Protein AF-A0A1X1SSY4-F1 (afdb_monomer)

Solvent-accessible surface area (backbone atoms only — not comparable to full-atom values): 5190 Å² total; per-residue (Å²): 137,83,78,80,82,75,79,74,74,48,74,65,56,53,49,53,50,52,50,51,51,51,51,53,50,50,54,49,52,54,50,51,52,51,52,51,28,51,50,28,44,52,50,17,51,53,24,44,56,49,17,55,49,26,44,55,50,15,54,52,26,46,54,49,18,72,76,44,92,66,29,64,66,26,42,52,54,16,50,53,25,46,51,51,19,52,52,27,44,53,49,18,53,52,27,42,53,63,40,75,104

Nearest PDB structures (foldseek):
  3etz-assembly2_B  TM=7.245E-01  e=9.257E-01  Fusobacterium nucleatum
  3etw-assembly1_A  TM=7.397E-01  e=1.159E+00  Fusobacterium nucleatum
  8s1u-assembly1_H  TM=5.695E-01  e=2.545E+00  Bacillus subtilis s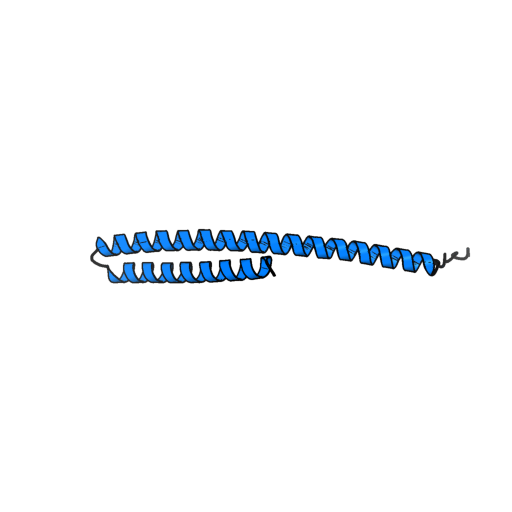ubsp. subtilis str. 168

Foldseek 3Di:
DDDPPPPPQPPVNVVVVVVVVVVVVVVVVVVVLLVLLVVLQVLLVVLQVQLVVLQVQLVVLCVVLVVDPPNVVSNVSSVVSNVSSVVSNVSSVVSNVSSVD

Organism: NCBI:txid44010

Sequence (101 aa):
MTRSDGNLESPLDMQVRAADDASHVGQRVARVRLQTKEAQRSAAQSFEESAECHDRTAESYERLAEATRSRDDYRDHAARHREFAQEDRRLAVRLRQMADG

pLDDT: mean 90.4, std 14.21, range [38.69, 98.81]

Structure (mmCIF, N/CA/C/O backbone):
data_AF-A0A1X1SSY4-F1
#
_entry.id   AF-A0A1X1SSY4-F1
#
loop_
_atom_site.group_PDB
_atom_site.id
_atom_site.type_symbol
_atom_site.label_atom_id
_atom_site.label_alt_id
_atom_site.label_comp_id
_atom_site.label_asym_id
_atom_site.label_entity_id
_atom_site.label_seq_id
_atom_site.pdbx_PDB_ins_code
_atom_site.Cartn_x
_atom_site.Cartn_y
_atom_site.Cartn_z
_atom_site.occupancy
_atom_site.B_iso_or_equiv
_atom_site.auth_seq_id
_atom_site.auth_comp_id
_atom_site.auth_asym_id
_atom_site.auth_atom_id
_atom_site.pdbx_PDB_model_num
ATOM 1 N N . MET A 1 1 ? 37.191 32.136 -49.633 1.00 38.69 1 MET A N 1
A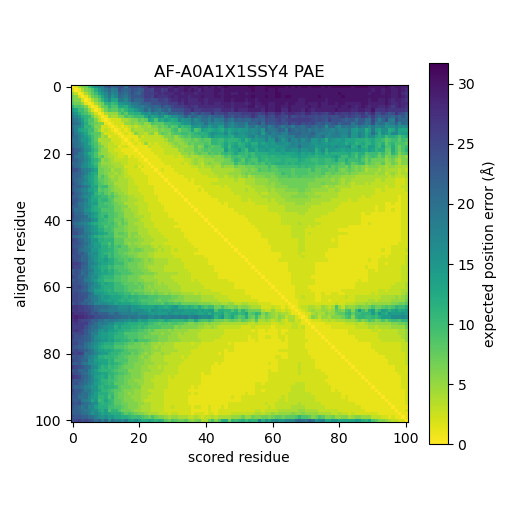TOM 2 C CA . MET A 1 1 ? 36.049 31.209 -49.481 1.00 38.69 1 MET A CA 1
ATOM 3 C C . MET A 1 1 ? 36.587 29.790 -49.576 1.00 38.69 1 MET A C 1
ATOM 5 O O . MET A 1 1 ? 36.726 29.267 -50.673 1.00 38.69 1 MET A O 1
ATOM 9 N N . THR A 1 2 ? 37.009 29.209 -48.454 1.00 44.09 2 THR A N 1
ATOM 10 C CA . THR A 1 2 ? 37.429 27.804 -48.390 1.00 44.09 2 THR A CA 1
ATOM 11 C C . THR A 1 2 ? 36.176 26.938 -48.331 1.00 44.09 2 THR A C 1
ATOM 13 O O . THR A 1 2 ? 35.308 27.153 -47.488 1.00 44.09 2 THR A O 1
ATOM 16 N N . ARG A 1 3 ? 36.049 26.029 -49.305 1.00 45.44 3 ARG A N 1
ATOM 17 C CA . ARG A 1 3 ? 34.982 25.028 -49.381 1.00 45.44 3 ARG A CA 1
ATOM 18 C C . ARG A 1 3 ? 34.960 24.237 -48.076 1.00 45.44 3 ARG A C 1
ATOM 20 O O . ARG A 1 3 ? 35.990 23.712 -47.670 1.00 45.44 3 ARG A O 1
ATOM 27 N N . SER A 1 4 ? 33.793 24.162 -47.443 1.00 47.44 4 SER A N 1
ATOM 28 C CA . SER A 1 4 ? 33.517 23.128 -46.454 1.00 47.44 4 SER A CA 1
ATOM 29 C C . SER A 1 4 ? 33.637 21.775 -47.148 1.00 47.44 4 SER A C 1
ATOM 31 O O . SER A 1 4 ? 32.800 21.444 -47.989 1.00 47.44 4 SER A O 1
ATOM 33 N N . ASP A 1 5 ? 34.666 21.009 -46.800 1.00 49.50 5 ASP A N 1
ATOM 34 C CA . ASP A 1 5 ? 34.692 19.573 -47.044 1.00 49.50 5 ASP A CA 1
ATOM 35 C C . ASP A 1 5 ? 33.621 18.944 -46.148 1.00 49.50 5 ASP A C 1
ATOM 37 O O . ASP A 1 5 ? 33.821 18.682 -44.962 1.00 49.50 5 ASP A O 1
ATOM 41 N N . GLY A 1 6 ? 32.422 18.787 -46.711 1.00 52.91 6 GLY A N 1
ATOM 42 C CA . GLY A 1 6 ? 31.379 17.958 -46.134 1.00 52.91 6 GLY A CA 1
ATOM 43 C C . GLY A 1 6 ? 31.844 16.513 -46.209 1.00 52.91 6 GLY A C 1
ATOM 44 O O . GLY A 1 6 ? 31.688 15.871 -47.245 1.00 52.91 6 GLY A O 1
ATOM 45 N N . ASN A 1 7 ? 32.449 16.030 -45.127 1.00 55.22 7 ASN A N 1
ATOM 46 C CA . ASN A 1 7 ? 32.723 14.618 -44.917 1.00 55.22 7 ASN A CA 1
ATOM 47 C C . ASN A 1 7 ? 31.369 13.885 -44.914 1.00 55.22 7 ASN A C 1
ATOM 49 O O . ASN A 1 7 ? 30.675 13.851 -43.900 1.00 55.22 7 ASN A O 1
ATOM 53 N N . LEU A 1 8 ? 30.937 13.411 -46.085 1.00 59.72 8 LEU A N 1
ATOM 54 C CA . LEU A 1 8 ? 29.755 12.571 -46.240 1.00 59.72 8 LEU A CA 1
ATOM 55 C C . LEU A 1 8 ? 30.075 11.251 -45.538 1.00 59.72 8 LEU A C 1
ATOM 57 O O . LEU A 1 8 ? 30.831 10.445 -46.077 1.00 59.72 8 LEU A O 1
ATOM 61 N N . GLU A 1 9 ? 29.560 11.076 -44.317 1.00 61.94 9 GLU A N 1
ATOM 62 C CA . GLU A 1 9 ? 29.678 9.815 -43.579 1.00 61.94 9 GLU A CA 1
ATOM 63 C C . GLU A 1 9 ? 29.274 8.659 -44.501 1.00 61.94 9 GLU A C 1
ATOM 65 O O . GLU A 1 9 ? 28.243 8.721 -45.184 1.00 61.94 9 GLU A O 1
ATOM 70 N N . SER A 1 10 ? 30.109 7.617 -44.561 1.00 78.25 10 SER A N 1
ATOM 71 C CA . SER A 1 10 ? 29.825 6.463 -45.403 1.00 78.25 10 SER A CA 1
ATOM 72 C C . SER A 1 10 ? 28.501 5.834 -44.957 1.00 78.25 10 SER A C 1
ATOM 74 O O . SER A 1 10 ? 28.243 5.737 -43.754 1.00 78.25 10 SER A O 1
ATOM 76 N N . PRO A 1 11 ? 27.668 5.322 -45.879 1.00 72.19 11 PRO A N 1
ATOM 77 C CA . PRO A 1 11 ? 26.485 4.545 -45.519 1.00 72.19 11 PRO A CA 1
ATOM 78 C C . PRO A 1 11 ? 26.779 3.388 -44.550 1.00 72.19 11 PRO A C 1
ATOM 80 O O . PRO A 1 11 ? 25.883 2.962 -43.825 1.00 72.19 11 PRO A O 1
ATOM 83 N N . LEU A 1 12 ? 28.018 2.877 -44.531 1.00 74.50 12 LEU A N 1
ATOM 84 C CA . LEU A 1 12 ? 28.484 1.881 -43.563 1.00 74.50 12 LEU A CA 1
ATOM 85 C C . LEU A 1 12 ? 28.705 2.482 -42.166 1.00 74.50 12 LEU A C 1
ATOM 87 O O . LEU A 1 12 ? 28.266 1.886 -41.188 1.00 74.50 12 LEU A O 1
ATOM 91 N N . ASP A 1 13 ? 29.295 3.675 -42.066 1.00 76.50 13 ASP A N 1
ATOM 92 C CA . ASP A 1 13 ? 29.516 4.374 -40.790 1.00 76.50 13 ASP A CA 1
ATOM 93 C C . ASP A 1 13 ? 28.181 4.768 -40.143 1.00 76.50 13 ASP A C 1
ATOM 95 O O . ASP A 1 13 ? 27.984 4.606 -38.938 1.00 76.50 13 ASP A O 1
ATOM 99 N N . MET A 1 14 ? 27.216 5.197 -40.963 1.00 75.25 14 MET A N 1
ATOM 100 C CA . MET A 1 14 ? 25.856 5.499 -40.514 1.00 75.25 14 MET A CA 1
ATOM 101 C C . MET A 1 14 ? 25.127 4.248 -39.996 1.00 75.25 14 MET A C 1
ATOM 103 O O . MET A 1 14 ? 24.425 4.317 -38.988 1.00 75.25 14 MET A O 1
ATOM 107 N N . GLN A 1 15 ? 25.307 3.095 -40.651 1.00 76.88 15 GLN A N 1
ATOM 108 C CA . GLN A 1 15 ? 24.727 1.821 -40.208 1.00 76.88 15 GLN A CA 1
ATOM 109 C C . GLN A 1 15 ? 25.354 1.315 -38.906 1.00 76.88 15 GLN A C 1
ATOM 111 O O . GLN A 1 15 ? 24.626 0.864 -38.023 1.00 76.88 15 GLN A O 1
ATOM 116 N N . VAL A 1 16 ? 26.679 1.417 -38.764 1.00 82.00 16 VAL A N 1
ATOM 117 C CA . VAL A 1 16 ? 27.387 1.050 -37.528 1.00 82.00 16 VAL A CA 1
ATOM 118 C C . VAL A 1 16 ? 26.919 1.929 -36.370 1.00 82.00 16 VAL A C 1
ATOM 120 O O . VAL A 1 16 ? 26.528 1.409 -35.329 1.00 82.00 16 VAL A O 1
ATOM 123 N N . ARG A 1 17 ? 26.831 3.247 -36.579 1.00 78.25 17 ARG A N 1
ATOM 124 C CA . ARG A 1 17 ? 26.331 4.183 -35.566 1.00 78.25 17 ARG A CA 1
ATOM 125 C C . ARG A 1 17 ? 24.882 3.899 -35.165 1.00 78.25 17 ARG A C 1
ATOM 127 O O . ARG A 1 17 ? 24.568 3.887 -33.980 1.00 78.25 17 ARG A O 1
ATOM 134 N N . ALA A 1 18 ? 24.007 3.620 -36.132 1.00 82.56 18 ALA A N 1
ATOM 135 C CA . ALA A 1 18 ? 22.620 3.255 -35.850 1.00 82.56 18 ALA A CA 1
ATOM 136 C C . ALA A 1 18 ? 22.510 1.941 -35.050 1.00 82.56 18 ALA A C 1
ATOM 138 O O . ALA A 1 18 ? 21.649 1.819 -34.175 1.00 82.56 18 ALA A O 1
ATOM 139 N N . ALA A 1 19 ? 23.382 0.964 -35.319 1.00 82.38 19 ALA A N 1
ATOM 140 C CA . ALA A 1 19 ? 23.445 -0.284 -34.563 1.00 82.38 19 ALA A CA 1
ATOM 141 C C . ALA A 1 19 ? 23.955 -0.069 -33.126 1.00 82.38 19 ALA A C 1
ATOM 143 O O . ALA A 1 19 ? 23.385 -0.634 -32.187 1.00 82.38 19 ALA A O 1
ATOM 144 N N . ASP A 1 20 ? 24.967 0.780 -32.939 1.00 87.31 20 ASP A N 1
ATOM 145 C CA . ASP A 1 20 ? 25.484 1.156 -31.619 1.00 87.31 20 ASP A CA 1
ATOM 146 C C . ASP A 1 20 ? 24.431 1.902 -30.791 1.00 87.31 20 ASP A C 1
ATOM 148 O O . ASP A 1 20 ? 24.203 1.563 -29.625 1.00 87.31 20 ASP A O 1
ATOM 152 N N . ASP A 1 21 ? 23.715 2.848 -31.405 1.00 90.44 21 ASP A N 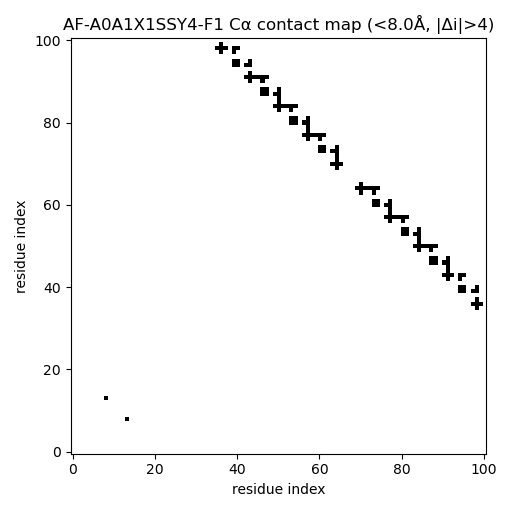1
ATOM 153 C CA . ASP A 1 21 ? 22.609 3.566 -30.770 1.00 90.44 21 ASP A CA 1
ATOM 154 C C . ASP A 1 21 ? 21.489 2.598 -30.355 1.00 90.44 21 ASP A C 1
ATOM 156 O O . ASP A 1 21 ? 21.010 2.643 -29.217 1.00 90.44 21 ASP A O 1
ATOM 160 N N . ALA A 1 22 ? 21.102 1.668 -31.235 1.00 88.44 22 ALA A N 1
ATOM 161 C CA . ALA A 1 22 ? 20.094 0.655 -30.932 1.00 88.44 22 ALA A CA 1
ATOM 162 C C . ALA A 1 22 ? 20.529 -0.276 -29.785 1.00 88.44 22 ALA A C 1
ATOM 164 O O . ALA A 1 22 ? 19.730 -0.576 -28.892 1.00 88.44 22 ALA A O 1
ATOM 165 N N . SER A 1 23 ? 21.799 -0.691 -29.765 1.00 90.44 23 SER A N 1
ATOM 166 C CA . SER A 1 23 ? 22.379 -1.502 -28.689 1.00 90.44 23 SER A CA 1
ATOM 167 C C . SER A 1 23 ? 22.374 -0.750 -27.356 1.00 90.44 23 SER A C 1
ATOM 169 O O . SER A 1 23 ? 21.910 -1.275 -26.338 1.00 90.44 23 SER A O 1
ATOM 171 N N . HIS A 1 24 ? 22.803 0.515 -27.357 1.00 91.12 24 HIS A N 1
ATOM 172 C CA . HIS A 1 24 ? 22.818 1.352 -26.163 1.00 91.12 24 HIS A CA 1
ATOM 173 C C . HIS A 1 24 ? 21.405 1.592 -25.614 1.00 91.12 24 HIS A C 1
ATOM 175 O O . HIS A 1 24 ? 21.164 1.458 -24.409 1.00 91.12 24 HIS A O 1
ATOM 181 N N . VAL A 1 25 ? 20.438 1.882 -26.490 1.00 93.75 25 VAL A N 1
ATOM 182 C CA . VAL A 1 25 ? 19.024 2.005 -26.110 1.00 93.75 25 VAL A CA 1
ATOM 183 C C . VAL A 1 25 ? 18.498 0.685 -25.543 1.00 93.75 25 VAL A C 1
ATOM 185 O O . VAL A 1 25 ? 17.855 0.698 -24.492 1.00 93.75 25 VAL A O 1
ATOM 188 N N . GLY A 1 26 ? 18.823 -0.455 -26.157 1.00 93.75 26 GLY A N 1
ATOM 189 C CA . GLY A 1 26 ? 18.449 -1.780 -25.661 1.00 93.75 26 GLY A CA 1
ATOM 190 C C . GLY A 1 26 ? 18.962 -2.053 -24.243 1.00 93.75 26 GLY A C 1
ATOM 191 O O . GLY A 1 26 ? 18.190 -2.455 -23.369 1.00 93.75 26 GLY A O 1
ATOM 192 N N . GLN A 1 27 ? 20.235 -1.750 -23.975 1.00 94.31 27 GLN A N 1
ATOM 193 C CA . GLN A 1 27 ? 20.828 -1.876 -22.638 1.00 94.31 27 GLN A CA 1
ATOM 194 C C . GLN A 1 27 ? 20.139 -0.969 -21.611 1.00 94.31 27 GLN A C 1
ATOM 196 O O . GLN A 1 27 ? 19.870 -1.392 -20.482 1.00 94.31 27 GLN A O 1
ATOM 201 N N . ARG A 1 28 ? 19.811 0.272 -21.994 1.00 95.25 28 ARG A N 1
ATOM 202 C CA . ARG A 1 28 ? 19.081 1.204 -21.123 1.00 95.25 28 ARG A CA 1
ATOM 203 C C . ARG A 1 28 ? 17.680 0.694 -20.802 1.00 95.25 28 ARG A C 1
ATOM 205 O O . ARG A 1 28 ? 17.295 0.715 -19.637 1.00 95.25 28 ARG A O 1
ATOM 212 N N . VAL A 1 29 ? 16.943 0.196 -21.793 1.00 96.12 29 VAL A N 1
ATOM 213 C CA . VAL A 1 29 ? 15.601 -0.375 -21.590 1.00 96.12 29 VAL A CA 1
ATOM 214 C C . VAL A 1 29 ? 15.659 -1.587 -20.660 1.00 96.12 29 VAL A C 1
ATOM 216 O O . VAL A 1 29 ? 14.849 -1.683 -19.740 1.00 96.12 29 VAL A O 1
ATOM 219 N N . ALA A 1 30 ? 16.632 -2.483 -20.845 1.00 95.19 30 ALA A N 1
ATOM 220 C CA . ALA A 1 30 ? 16.818 -3.635 -19.965 1.00 95.19 30 ALA A CA 1
ATOM 221 C C . ALA A 1 30 ? 17.101 -3.210 -18.514 1.00 95.19 30 ALA A C 1
ATOM 223 O O . ALA A 1 30 ? 16.488 -3.739 -17.585 1.00 95.19 30 ALA A O 1
ATOM 224 N N . ARG A 1 31 ? 17.966 -2.205 -18.317 1.00 96.62 31 ARG A N 1
ATOM 225 C CA . ARG A 1 31 ? 18.269 -1.656 -16.988 1.00 96.62 31 ARG A CA 1
ATOM 226 C C . ARG A 1 31 ? 17.041 -1.035 -16.327 1.00 96.62 31 ARG A C 1
ATOM 228 O O . ARG A 1 31 ? 16.763 -1.349 -15.176 1.00 96.62 31 ARG A O 1
ATOM 235 N N . VAL A 1 32 ? 16.301 -0.194 -17.050 1.00 96.56 32 VAL A N 1
ATOM 236 C CA . VAL A 1 32 ? 15.084 0.444 -16.522 1.00 96.56 32 VAL A CA 1
ATOM 237 C C . VAL A 1 32 ? 14.061 -0.614 -16.121 1.00 96.56 32 VAL A C 1
ATOM 239 O O . VAL A 1 32 ? 13.506 -0.529 -1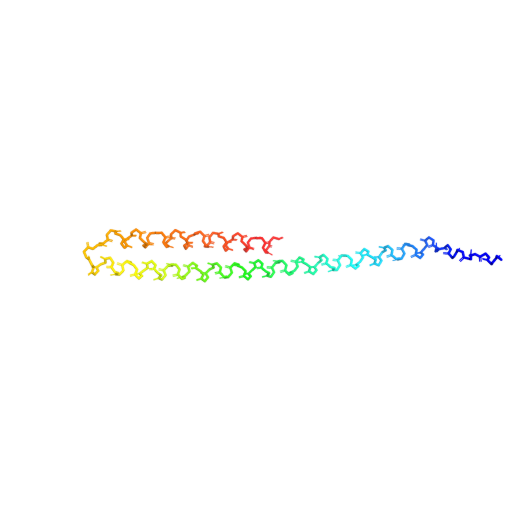5.033 1.00 96.56 32 VAL A O 1
ATOM 242 N N . ARG A 1 33 ? 13.864 -1.657 -16.940 1.00 96.12 33 ARG A N 1
ATOM 243 C CA . ARG A 1 33 ? 12.963 -2.768 -16.597 1.00 96.12 33 ARG A CA 1
ATOM 244 C C . ARG A 1 33 ? 13.365 -3.460 -15.297 1.00 96.12 33 ARG A C 1
ATOM 246 O O . ARG A 1 33 ? 12.499 -3.699 -14.463 1.00 96.12 33 ARG A O 1
ATOM 253 N N . LEU A 1 34 ? 14.652 -3.759 -15.111 1.00 96.88 34 LEU A N 1
ATOM 254 C CA . LEU A 1 34 ? 15.139 -4.366 -13.871 1.00 96.88 34 LEU A CA 1
ATOM 255 C C . LEU A 1 34 ? 14.862 -3.462 -12.660 1.00 96.88 34 LEU A C 1
ATOM 257 O O . LEU A 1 34 ? 14.275 -3.917 -11.683 1.00 96.88 34 LEU A O 1
ATOM 261 N N . GLN A 1 35 ? 15.193 -2.174 -12.767 1.00 97.88 35 GLN A N 1
ATOM 262 C CA . GLN A 1 35 ? 14.955 -1.192 -11.704 1.00 97.88 35 GLN A CA 1
ATOM 263 C C . GLN A 1 35 ? 13.465 -1.034 -11.380 1.00 97.88 35 GLN A C 1
ATOM 265 O O . GLN A 1 35 ? 13.093 -0.918 -10.216 1.00 97.88 35 GLN A O 1
ATOM 270 N N . THR A 1 36 ? 12.590 -1.061 -12.390 1.00 97.88 36 THR A N 1
ATOM 271 C CA . THR A 1 36 ? 11.138 -1.038 -12.180 1.00 97.88 36 THR A CA 1
ATOM 272 C C . THR A 1 36 ? 10.669 -2.271 -11.410 1.00 97.88 36 THR A C 1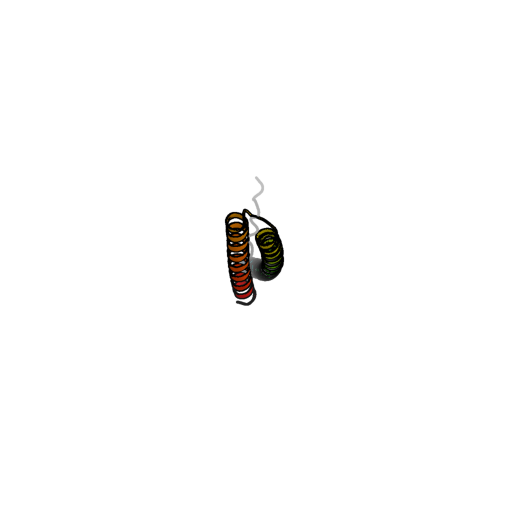
ATOM 274 O O . THR A 1 36 ? 9.900 -2.121 -10.464 1.00 97.88 36 THR A O 1
ATOM 277 N N . LYS A 1 37 ? 11.163 -3.470 -11.751 1.00 97.94 37 LYS A N 1
ATOM 278 C CA . LYS A 1 37 ? 10.824 -4.706 -11.024 1.00 97.94 37 LYS A CA 1
ATOM 279 C C . LYS A 1 37 ? 11.300 -4.664 -9.572 1.00 97.94 37 LYS A C 1
ATOM 281 O O . LYS A 1 37 ? 10.568 -5.066 -8.672 1.00 97.94 37 LYS A O 1
ATOM 286 N N . GLU A 1 38 ? 12.503 -4.156 -9.322 1.00 98.19 38 GLU A N 1
ATOM 287 C CA . GLU A 1 38 ? 13.026 -3.965 -7.963 1.00 98.19 38 GLU A CA 1
ATOM 288 C C . GLU A 1 38 ? 12.187 -2.960 -7.166 1.00 98.19 38 GLU A C 1
ATOM 290 O O . GLU A 1 38 ? 11.800 -3.245 -6.032 1.00 98.19 38 GLU A O 1
ATOM 295 N N . ALA A 1 39 ? 11.832 -1.824 -7.772 1.00 98.19 39 ALA A N 1
ATOM 296 C CA . ALA A 1 39 ? 10.971 -0.824 -7.147 1.00 98.19 39 ALA A CA 1
ATOM 297 C C . ALA A 1 39 ? 9.579 -1.387 -6.819 1.00 98.19 39 ALA A C 1
ATOM 299 O O . ALA A 1 39 ? 9.050 -1.126 -5.742 1.00 98.19 39 ALA A O 1
ATOM 300 N N . GLN A 1 40 ? 9.004 -2.203 -7.707 1.00 98.56 40 GLN A N 1
ATOM 301 C CA . GLN A 1 40 ? 7.727 -2.881 -7.470 1.00 98.56 40 GLN A CA 1
ATOM 302 C C . GLN A 1 40 ? 7.807 -3.873 -6.305 1.00 98.56 40 GLN A C 1
ATOM 304 O O . GLN A 1 40 ? 6.911 -3.885 -5.465 1.00 98.56 40 GLN A O 1
ATOM 309 N N . ARG A 1 41 ? 8.882 -4.669 -6.207 1.00 98.56 41 ARG A N 1
ATOM 310 C CA . ARG A 1 41 ? 9.093 -5.588 -5.071 1.00 98.56 41 ARG A CA 1
ATOM 311 C C . ARG A 1 41 ? 9.259 -4.841 -3.754 1.00 98.56 41 ARG A C 1
ATOM 313 O O . ARG A 1 41 ? 8.639 -5.220 -2.767 1.00 98.56 41 ARG A O 1
ATOM 320 N N . SER A 1 42 ? 10.045 -3.767 -3.762 1.00 98.56 42 SER A N 1
ATOM 321 C CA . SER A 1 42 ? 10.241 -2.912 -2.589 1.00 98.56 42 SER A CA 1
ATOM 322 C C . SER A 1 42 ? 8.921 -2.287 -2.129 1.00 98.56 42 SER A C 1
ATOM 324 O O . SER A 1 42 ? 8.542 -2.414 -0.969 1.00 98.56 42 SER A O 1
ATOM 326 N N . ALA A 1 43 ? 8.147 -1.720 -3.060 1.00 98.56 43 ALA A N 1
ATOM 327 C CA . ALA A 1 43 ? 6.828 -1.181 -2.753 1.00 98.56 43 ALA A CA 1
ATOM 328 C C . ALA A 1 43 ? 5.877 -2.259 -2.205 1.00 98.56 43 ALA A C 1
ATOM 330 O O . ALA A 1 43 ? 5.145 -1.995 -1.256 1.00 98.56 43 ALA A O 1
ATOM 331 N N . ALA A 1 44 ? 5.903 -3.478 -2.759 1.00 98.69 44 ALA A N 1
ATOM 332 C CA . ALA A 1 44 ? 5.094 -4.582 -2.250 1.00 98.69 44 ALA A CA 1
ATOM 333 C C . ALA A 1 44 ? 5.419 -4.908 -0.786 1.00 98.69 44 ALA A C 1
ATOM 335 O O . ALA A 1 44 ? 4.496 -5.061 0.009 1.00 98.69 44 ALA A O 1
ATOM 336 N N . GLN A 1 45 ? 6.706 -4.955 -0.428 1.00 98.69 45 GLN A N 1
ATOM 337 C CA . GLN A 1 45 ? 7.139 -5.168 0.953 1.00 98.69 45 GLN A CA 1
ATOM 338 C C . GLN A 1 45 ? 6.653 -4.040 1.876 1.00 98.69 45 GLN A C 1
ATOM 340 O O . GLN A 1 45 ? 6.114 -4.313 2.944 1.00 98.69 45 GLN A O 1
ATOM 345 N N . SER A 1 46 ? 6.764 -2.776 1.455 1.00 98.75 46 SER A N 1
ATOM 346 C CA . SER A 1 46 ? 6.274 -1.648 2.260 1.00 98.75 46 SER A CA 1
ATOM 347 C C . SER A 1 46 ? 4.765 -1.713 2.519 1.00 98.75 46 SER A C 1
ATOM 349 O O . SER A 1 46 ? 4.317 -1.375 3.612 1.00 98.75 46 SER A O 1
ATOM 351 N N . PHE A 1 47 ? 3.972 -2.172 1.547 1.00 98.75 47 PHE A N 1
ATOM 352 C CA . PHE A 1 47 ? 2.539 -2.390 1.759 1.00 98.75 47 PHE A CA 1
ATOM 353 C C . PHE A 1 47 ? 2.256 -3.558 2.715 1.00 98.75 47 PHE A C 1
ATOM 355 O O . PHE A 1 47 ? 1.311 -3.484 3.491 1.00 98.75 47 PHE A O 1
ATOM 362 N N . GLU A 1 48 ? 3.068 -4.616 2.729 1.00 98.75 48 GLU A N 1
ATOM 363 C CA . GLU A 1 48 ? 2.923 -5.681 3.734 1.00 98.75 48 GLU A CA 1
ATOM 364 C C . GLU A 1 48 ? 3.205 -5.180 5.148 1.00 98.75 48 GLU A C 1
ATOM 366 O O . GLU A 1 48 ? 2.400 -5.409 6.049 1.00 98.75 48 GLU A O 1
ATOM 371 N N . GLU A 1 49 ? 4.290 -4.429 5.325 1.00 98.75 49 GLU A N 1
ATOM 372 C CA . GLU A 1 49 ? 4.640 -3.816 6.610 1.00 98.75 49 GLU A CA 1
ATOM 373 C C . GLU A 1 49 ? 3.553 -2.830 7.081 1.00 98.75 49 GLU A C 1
ATOM 375 O O . GLU A 1 49 ? 3.210 -2.780 8.267 1.00 98.75 49 GLU A O 1
ATOM 380 N N . SER A 1 50 ? 2.963 -2.072 6.149 1.00 98.62 50 SER A N 1
ATOM 381 C CA . SER A 1 50 ? 1.824 -1.188 6.420 1.00 98.62 50 SER A CA 1
ATOM 382 C C . SER A 1 50 ? 0.583 -1.972 6.860 1.00 98.62 50 SER A C 1
ATOM 384 O O . SER A 1 50 ? -0.029 -1.637 7.879 1.00 98.62 50 SER A O 1
ATOM 386 N N . ALA A 1 51 ? 0.264 -3.078 6.181 1.00 98.75 51 ALA A N 1
ATOM 387 C CA . ALA A 1 51 ? -0.854 -3.935 6.557 1.00 98.75 51 ALA A CA 1
ATOM 388 C C . ALA A 1 51 ? -0.691 -4.515 7.970 1.00 98.75 51 ALA A C 1
ATOM 390 O O . ALA A 1 51 ? -1.630 -4.472 8.765 1.00 98.75 51 ALA A O 1
ATOM 391 N N . GLU A 1 52 ? 0.506 -4.999 8.312 1.00 98.75 52 GLU A N 1
ATOM 392 C CA . GLU A 1 52 ? 0.821 -5.478 9.664 1.00 98.75 52 GLU A CA 1
ATOM 393 C C . GLU A 1 52 ? 0.689 -4.366 10.712 1.00 98.75 52 GLU A C 1
ATOM 395 O O . GLU A 1 52 ? 0.214 -4.595 11.829 1.00 98.75 52 GLU A O 1
ATOM 400 N N . CYS A 1 53 ? 1.090 -3.139 10.370 1.00 98.69 53 CYS A N 1
ATOM 401 C CA . CYS A 1 53 ? 0.901 -1.984 11.239 1.00 98.69 53 CYS A CA 1
ATOM 402 C C . CYS A 1 53 ? -0.587 -1.736 11.511 1.00 98.69 53 CYS A C 1
ATOM 404 O O . CYS A 1 53 ? -0.988 -1.627 12.671 1.00 98.69 53 CYS A O 1
ATOM 406 N N . HIS A 1 54 ? -1.405 -1.723 10.459 1.00 98.69 54 HIS A N 1
ATOM 407 C CA . HIS A 1 54 ? -2.846 -1.556 10.569 1.00 98.69 54 HIS A CA 1
ATOM 408 C C . HIS A 1 54 ? -3.516 -2.665 11.386 1.00 98.69 54 HIS A C 1
ATOM 410 O O . HIS A 1 54 ? -4.334 -2.346 12.248 1.00 98.69 54 HIS A O 1
ATOM 416 N N . ASP A 1 55 ? -3.133 -3.933 11.220 1.00 98.69 55 ASP A N 1
ATOM 417 C CA . ASP A 1 55 ? -3.645 -5.013 12.073 1.00 98.69 55 ASP A CA 1
ATOM 418 C C . ASP A 1 55 ? -3.308 -4.790 13.551 1.00 98.69 55 ASP A C 1
ATOM 420 O O . ASP A 1 55 ? -4.193 -4.880 14.401 1.00 98.69 55 ASP A O 1
ATOM 424 N N . ARG A 1 56 ? -2.058 -4.429 13.877 1.00 98.69 56 ARG A N 1
ATOM 425 C CA . ARG A 1 56 ? -1.665 -4.135 15.269 1.00 98.69 56 ARG A CA 1
ATOM 426 C C . ARG A 1 56 ? -2.443 -2.955 15.852 1.00 98.69 56 ARG A C 1
ATOM 428 O O . ARG A 1 56 ? -2.784 -2.957 17.040 1.00 98.69 56 ARG A O 1
ATOM 435 N N . THR A 1 57 ? -2.727 -1.937 15.041 1.00 98.44 57 THR A N 1
ATOM 436 C CA . THR A 1 57 ? -3.568 -0.809 15.456 1.00 98.44 57 THR A CA 1
ATOM 437 C C . THR A 1 57 ? -5.013 -1.252 15.684 1.00 98.44 57 THR A C 1
ATOM 439 O O . THR A 1 57 ? -5.594 -0.889 16.706 1.00 98.44 57 THR A O 1
ATOM 442 N N . ALA A 1 58 ? -5.574 -2.081 14.799 1.00 98.56 58 ALA A N 1
ATOM 443 C CA . ALA A 1 58 ? -6.911 -2.643 14.966 1.00 98.56 58 ALA A CA 1
ATOM 444 C C . ALA A 1 58 ? -7.025 -3.453 16.265 1.00 98.56 58 ALA A C 1
ATOM 446 O O . ALA A 1 58 ? -7.928 -3.204 17.059 1.00 98.56 58 ALA A O 1
ATOM 447 N N . GLU A 1 59 ? -6.062 -4.336 16.544 1.00 98.31 59 GLU A N 1
ATOM 448 C CA . GLU A 1 59 ? -6.009 -5.108 17.793 1.00 98.31 59 GLU A CA 1
ATOM 449 C C . GLU A 1 59 ? -5.948 -4.209 19.034 1.00 98.31 59 GLU A C 1
ATOM 451 O O . GLU A 1 59 ? -6.554 -4.501 20.065 1.00 98.31 59 GLU A O 1
ATOM 456 N N . SER A 1 60 ? -5.212 -3.098 18.955 1.00 98.12 60 SER A N 1
ATOM 457 C CA . SER A 1 60 ? -5.125 -2.138 20.059 1.00 98.12 60 SER A CA 1
ATOM 458 C C . SER A 1 60 ? -6.480 -1.480 20.328 1.00 98.12 60 SER A C 1
ATOM 460 O O . SER A 1 60 ? -6.877 -1.345 21.486 1.00 98.12 60 SER A O 1
ATOM 462 N N . TYR A 1 61 ? -7.221 -1.129 19.275 1.00 97.81 61 TYR A N 1
ATOM 463 C CA . TYR A 1 61 ? -8.580 -0.610 19.399 1.00 97.81 61 TYR A CA 1
ATOM 464 C C . TYR A 1 61 ? -9.579 -1.661 19.893 1.00 97.81 61 TYR A C 1
ATOM 466 O O . TYR A 1 61 ? -10.395 -1.344 20.754 1.00 97.81 61 TYR A O 1
ATOM 474 N N . GLU A 1 62 ? -9.486 -2.913 19.440 1.00 97.38 62 GLU A N 1
ATOM 475 C CA . 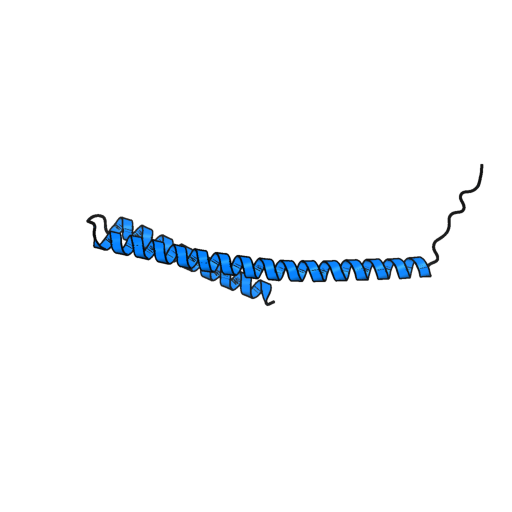GLU A 1 62 ? -10.303 -4.026 19.948 1.00 97.38 62 GLU A CA 1
ATOM 476 C C . GLU A 1 62 ? -10.114 -4.194 21.468 1.00 97.38 62 GLU A C 1
ATOM 478 O O . GLU A 1 62 ? -11.093 -4.228 22.216 1.00 97.38 62 GLU A O 1
ATOM 483 N N . ARG A 1 63 ? -8.864 -4.167 21.957 1.00 96.69 63 ARG A N 1
ATOM 484 C CA . ARG A 1 63 ? -8.562 -4.218 23.403 1.00 96.69 63 ARG A CA 1
ATOM 485 C C . ARG A 1 63 ? -9.142 -3.022 24.168 1.00 96.69 63 ARG A C 1
ATOM 487 O O . ARG A 1 63 ? -9.658 -3.183 25.274 1.00 96.69 63 ARG A O 1
ATOM 494 N N . LEU A 1 64 ? -9.086 -1.815 23.597 1.00 95.81 64 LEU A N 1
ATOM 495 C CA . LEU A 1 64 ? -9.703 -0.623 24.199 1.00 95.81 64 LEU A CA 1
ATOM 496 C C . LEU A 1 64 ? -11.236 -0.709 24.212 1.00 95.81 64 LEU A C 1
ATOM 498 O O . LEU A 1 64 ? -11.871 -0.278 25.180 1.00 95.81 64 LEU A O 1
ATOM 502 N N . ALA A 1 65 ? -11.842 -1.301 23.183 1.00 95.69 65 ALA A N 1
ATOM 503 C CA . ALA A 1 65 ? -13.277 -1.550 23.143 1.00 95.69 65 ALA A CA 1
ATOM 504 C C . ALA A 1 65 ? -13.706 -2.497 24.272 1.00 95.69 65 ALA A C 1
ATOM 506 O O . ALA A 1 65 ? -14.751 -2.307 24.884 1.00 95.69 65 ALA A O 1
ATOM 507 N N . GLU A 1 66 ? -12.898 -3.499 24.612 1.00 93.06 66 GLU A N 1
ATOM 508 C CA . GLU A 1 66 ? -13.207 -4.403 25.724 1.00 93.06 66 GLU A CA 1
ATOM 509 C C . GLU A 1 66 ? -13.159 -3.692 27.087 1.00 93.06 66 GLU A C 1
ATOM 511 O O . GLU A 1 66 ? -14.012 -3.942 27.949 1.00 93.06 66 GLU A O 1
ATOM 516 N N . ALA A 1 67 ? -12.220 -2.759 27.254 1.00 92.31 67 ALA A N 1
ATOM 517 C CA . ALA A 1 67 ? -11.935 -2.079 28.517 1.00 92.31 67 ALA A CA 1
ATOM 518 C C . ALA A 1 67 ? -12.810 -0.844 28.812 1.00 92.31 67 ALA A C 1
ATOM 520 O O . ALA A 1 67 ? -12.772 -0.321 29.927 1.00 92.31 67 ALA A O 1
ATOM 521 N N . THR A 1 68 ? -13.585 -0.344 27.845 1.00 90.50 68 THR A N 1
ATOM 522 C CA . THR A 1 68 ? -14.295 0.943 27.970 1.00 90.50 68 THR A CA 1
ATOM 523 C C . THR A 1 68 ? -15.809 0.814 27.779 1.00 90.50 68 THR A C 1
ATOM 525 O O . THR A 1 68 ? -16.322 -0.220 27.354 1.00 90.50 68 THR A O 1
ATOM 528 N N . ARG A 1 69 ? -16.556 1.872 28.137 1.00 83.94 69 ARG A N 1
ATOM 529 C CA . ARG A 1 69 ? -18.006 1.972 27.872 1.00 83.94 69 ARG A CA 1
ATOM 530 C C . ARG A 1 69 ? -18.318 2.407 26.434 1.00 83.94 69 ARG A C 1
ATOM 532 O O . ARG A 1 69 ? -19.392 2.080 25.945 1.00 83.94 69 ARG A O 1
ATOM 539 N N . SER A 1 70 ? -17.384 3.074 25.754 1.00 84.75 70 SER A N 1
ATOM 540 C CA . SER A 1 70 ? -17.495 3.494 24.346 1.00 84.75 70 SER A CA 1
ATOM 541 C C . SER A 1 70 ? -17.013 2.394 23.398 1.00 84.75 70 SER A C 1
ATOM 543 O O . SER A 1 70 ? -16.104 2.594 22.598 1.00 84.75 70 SER A O 1
ATOM 545 N N . ARG A 1 71 ? -17.578 1.190 23.531 1.00 90.88 71 ARG A N 1
ATOM 546 C CA . ARG A 1 71 ? -17.108 0.008 22.790 1.00 90.88 71 ARG A CA 1
ATOM 547 C C . ARG A 1 71 ? -17.270 0.153 21.283 1.00 90.88 71 ARG A C 1
ATOM 549 O O . ARG A 1 71 ? -16.415 -0.312 20.537 1.00 90.88 71 ARG A O 1
ATOM 556 N N . ASP A 1 72 ? -18.368 0.768 20.866 1.00 94.12 72 ASP A N 1
ATOM 557 C CA . ASP A 1 72 ? -18.771 0.802 19.463 1.00 94.12 72 ASP A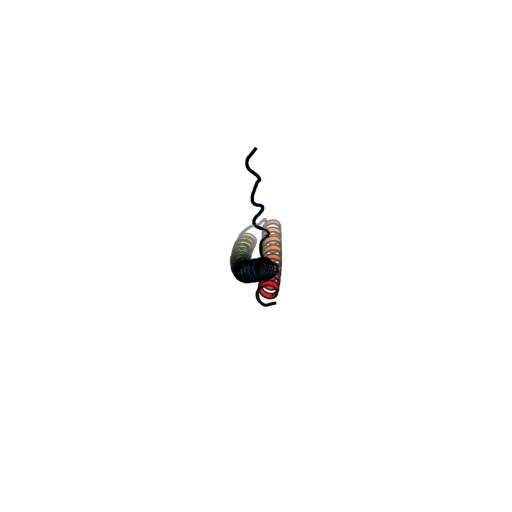 CA 1
ATOM 558 C C . ASP A 1 72 ? -17.840 1.701 18.638 1.00 94.12 72 ASP A C 1
ATOM 560 O O . ASP A 1 72 ? -17.326 1.246 17.621 1.00 94.12 72 ASP A O 1
ATOM 564 N N . ASP A 1 73 ? -17.470 2.885 19.142 1.00 93.94 73 ASP A N 1
ATOM 565 C CA . ASP A 1 73 ? -16.509 3.776 18.469 1.00 93.94 73 ASP A CA 1
ATOM 566 C C . ASP A 1 73 ? -15.155 3.085 18.229 1.00 93.94 73 ASP A C 1
ATOM 568 O O . ASP A 1 73 ? -14.571 3.161 17.147 1.00 93.94 73 ASP A O 1
ATOM 572 N N . TYR A 1 74 ? -14.644 2.368 19.234 1.00 96.62 74 TYR A N 1
ATOM 573 C CA . TYR A 1 74 ? -13.376 1.650 19.109 1.00 96.62 74 TYR A CA 1
ATOM 574 C C . TYR A 1 74 ? -13.466 0.447 18.168 1.00 96.62 74 TYR A C 1
ATOM 576 O O . TYR A 1 74 ? -12.513 0.172 17.438 1.00 96.62 74 TYR A O 1
ATOM 584 N N . ARG A 1 75 ? -14.606 -0.250 18.134 1.00 96.31 75 ARG A N 1
ATOM 585 C CA . ARG A 1 75 ? -14.850 -1.321 17.157 1.00 96.31 75 ARG A CA 1
ATOM 586 C C . ARG A 1 75 ? -14.886 -0.782 15.734 1.00 96.31 75 ARG A C 1
ATOM 588 O O . ARG A 1 75 ? -14.280 -1.393 14.858 1.00 96.31 75 ARG A O 1
ATOM 595 N N . ASP A 1 76 ? -15.508 0.372 15.520 1.00 97.38 76 ASP A N 1
ATOM 596 C CA . ASP A 1 76 ? -15.529 1.032 14.216 1.00 97.38 76 ASP A CA 1
ATOM 597 C C . ASP A 1 76 ? -14.118 1.440 13.773 1.00 97.38 76 ASP A C 1
ATOM 599 O O . ASP A 1 76 ? -13.738 1.234 12.618 1.00 9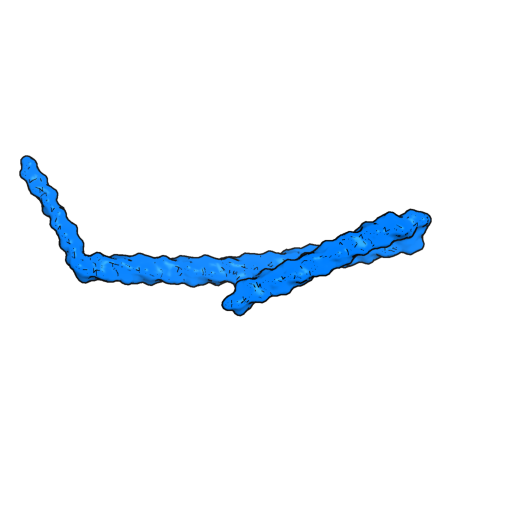7.38 76 ASP A O 1
ATOM 603 N N . HIS A 1 77 ? -13.299 1.968 14.687 1.00 97.25 77 HIS A N 1
ATOM 604 C CA . HIS A 1 77 ? -11.894 2.263 14.400 1.00 97.25 77 HIS A CA 1
ATOM 605 C C . HIS A 1 77 ? -11.093 1.005 14.051 1.00 97.25 77 HIS A C 1
ATOM 607 O O . HIS A 1 77 ? -10.347 1.011 13.069 1.00 97.25 77 HIS A O 1
ATOM 613 N N . ALA A 1 78 ? -11.267 -0.079 14.809 1.00 98.25 78 ALA A N 1
ATOM 614 C CA . ALA A 1 78 ? -10.622 -1.351 14.509 1.00 98.25 78 ALA A CA 1
ATOM 615 C C . ALA A 1 78 ? -11.019 -1.876 13.123 1.00 98.25 78 ALA A C 1
ATOM 617 O O . ALA A 1 78 ? -10.146 -2.245 12.338 1.00 98.25 78 ALA A O 1
ATOM 618 N N . ALA A 1 79 ? -12.313 -1.841 12.790 1.00 98.38 79 ALA A N 1
ATOM 619 C CA . ALA A 1 79 ? -12.825 -2.282 11.497 1.00 98.38 79 ALA A CA 1
ATOM 620 C C . ALA A 1 79 ? -12.182 -1.517 10.328 1.00 98.38 79 ALA A C 1
ATOM 622 O O . ALA A 1 79 ? -11.682 -2.145 9.397 1.00 98.38 79 ALA A O 1
ATOM 623 N N . ARG A 1 80 ? -12.079 -0.183 10.414 1.00 98.50 80 ARG A N 1
ATOM 624 C CA . ARG A 1 80 ? -11.410 0.631 9.378 1.00 98.50 80 ARG A CA 1
ATOM 625 C C . ARG A 1 80 ? -9.943 0.253 9.196 1.00 98.50 80 ARG A C 1
ATOM 627 O O . ARG A 1 80 ? -9.456 0.165 8.075 1.00 98.50 80 ARG A O 1
ATOM 634 N N . HIS A 1 81 ? -9.226 -0.010 10.286 1.00 98.56 81 HIS A N 1
ATOM 635 C CA . HIS A 1 81 ? -7.840 -0.461 10.185 1.00 98.56 81 HIS A CA 1
ATOM 636 C C . HIS A 1 81 ? -7.721 -1.849 9.540 1.00 98.56 81 HIS A C 1
ATOM 638 O O . HIS A 1 81 ? -6.815 -2.067 8.739 1.00 98.56 81 HIS A O 1
ATOM 644 N N . ARG A 1 82 ? -8.657 -2.770 9.803 1.00 98.56 82 ARG A N 1
ATOM 645 C CA . ARG A 1 82 ? -8.708 -4.063 9.097 1.00 98.56 82 ARG A CA 1
ATOM 646 C C . ARG A 1 82 ? -8.956 -3.889 7.597 1.00 98.56 82 ARG A C 1
ATOM 648 O O . ARG A 1 82 ? -8.358 -4.612 6.801 1.00 98.56 82 ARG A O 1
ATOM 655 N N . GLU A 1 83 ? -9.809 -2.941 7.212 1.00 98.75 83 GLU A N 1
ATOM 656 C CA . GLU A 1 83 ? -10.051 -2.603 5.805 1.00 98.75 83 GLU A CA 1
ATOM 657 C C . GLU A 1 83 ? -8.768 -2.100 5.133 1.00 98.75 83 GLU A C 1
ATOM 659 O O . GLU A 1 83 ? -8.367 -2.662 4.112 1.00 98.75 83 GLU A O 1
ATOM 664 N N . PHE A 1 84 ? -8.057 -1.147 5.747 1.00 98.50 84 PHE A N 1
ATOM 665 C CA . PHE A 1 84 ? -6.772 -0.664 5.227 1.00 98.50 84 PHE A CA 1
ATOM 666 C C . PHE A 1 84 ? -5.731 -1.783 5.112 1.00 98.50 84 PHE A C 1
ATOM 668 O O . PHE A 1 84 ? -5.099 -1.929 4.068 1.00 98.50 84 PHE A O 1
ATOM 675 N N . ALA A 1 85 ? -5.615 -2.653 6.121 1.00 98.75 85 ALA A N 1
ATOM 676 C CA . ALA A 1 85 ? -4.724 -3.811 6.051 1.00 98.75 85 ALA A CA 1
ATOM 677 C C . ALA A 1 85 ? -5.068 -4.737 4.870 1.00 98.75 85 ALA A C 1
ATOM 679 O O . ALA A 1 85 ? -4.185 -5.277 4.197 1.00 98.75 85 ALA A O 1
ATOM 680 N N . GLN A 1 86 ? -6.358 -4.932 4.584 1.00 98.81 86 GLN A N 1
ATOM 681 C CA . GLN A 1 86 ? -6.792 -5.738 3.449 1.00 98.81 86 GLN A CA 1
ATOM 682 C C . GLN A 1 86 ? -6.464 -5.070 2.105 1.00 98.81 86 GLN A C 1
ATOM 684 O O . GLN A 1 86 ? -6.049 -5.758 1.167 1.00 98.81 86 GLN A O 1
ATOM 689 N N . GLU A 1 87 ? -6.649 -3.757 1.993 1.00 98.81 87 GLU A N 1
ATOM 690 C CA . GLU A 1 87 ? -6.302 -2.983 0.798 1.00 98.81 87 GLU A CA 1
ATOM 691 C C . GLU A 1 87 ? -4.800 -3.009 0.514 1.00 98.81 87 GLU A C 1
ATOM 693 O O . GLU A 1 87 ? -4.398 -3.308 -0.617 1.00 98.81 87 GLU A O 1
ATOM 698 N N . ASP A 1 88 ? -3.982 -2.814 1.544 1.00 98.81 88 ASP A N 1
ATOM 699 C CA . ASP A 1 88 ? -2.526 -2.865 1.465 1.00 98.81 88 ASP A CA 1
ATOM 700 C C . ASP A 1 88 ? -2.036 -4.240 0.999 1.00 98.81 88 ASP A C 1
ATOM 702 O O . ASP A 1 88 ? -1.270 -4.344 0.038 1.00 98.81 88 ASP A O 1
ATOM 706 N N . ARG A 1 89 ? -2.571 -5.333 1.561 1.00 98.75 89 ARG A N 1
ATOM 707 C CA . ARG A 1 89 ? -2.254 -6.695 1.087 1.00 98.75 89 ARG A CA 1
ATOM 708 C C . ARG A 1 89 ? -2.632 -6.900 -0.381 1.00 98.75 89 ARG A C 1
ATOM 710 O O . ARG A 1 89 ? -1.885 -7.529 -1.133 1.00 98.75 89 ARG A O 1
ATOM 717 N N . ARG A 1 90 ? -3.780 -6.369 -0.827 1.00 98.81 90 ARG A N 1
ATOM 718 C CA . ARG A 1 90 ? -4.191 -6.434 -2.245 1.00 98.81 90 ARG A CA 1
ATOM 719 C C . ARG A 1 90 ? -3.243 -5.637 -3.142 1.00 98.81 90 ARG A C 1
ATOM 721 O O . ARG A 1 90 ? -3.003 -6.041 -4.280 1.00 98.81 90 ARG A O 1
ATOM 728 N N . LEU A 1 91 ? -2.732 -4.497 -2.678 1.00 98.69 91 LEU A N 1
ATOM 729 C CA . LEU A 1 91 ? -1.728 -3.710 -3.399 1.00 98.69 91 LEU A CA 1
ATOM 730 C C . LEU A 1 91 ? -0.391 -4.451 -3.478 1.00 98.69 91 LEU A C 1
ATOM 732 O O . LEU A 1 91 ? 0.149 -4.583 -4.577 1.00 98.69 91 LEU A O 1
ATOM 736 N N . ALA A 1 92 ? 0.079 -5.027 -2.371 1.00 98.69 92 ALA A N 1
ATOM 737 C CA . ALA A 1 92 ? 1.301 -5.825 -2.330 1.00 98.69 92 ALA A CA 1
ATOM 738 C C . ALA A 1 92 ? 1.265 -7.002 -3.321 1.00 98.69 92 ALA A C 1
ATOM 740 O O . ALA A 1 92 ? 2.207 -7.210 -4.089 1.00 98.69 92 ALA A O 1
ATOM 741 N N . VAL A 1 93 ? 0.145 -7.735 -3.382 1.00 98.56 93 VAL A N 1
ATOM 742 C CA . VAL A 1 93 ? -0.043 -8.831 -4.350 1.00 98.56 93 VAL A CA 1
ATOM 743 C C . VAL A 1 93 ? 0.022 -8.329 -5.794 1.00 98.56 93 VAL A C 1
ATOM 745 O O . VAL A 1 93 ? 0.717 -8.930 -6.613 1.00 98.56 93 VAL A O 1
ATOM 748 N N . ARG A 1 94 ? -0.657 -7.220 -6.117 1.00 98.56 94 ARG A N 1
ATOM 749 C CA . ARG A 1 94 ? -0.627 -6.640 -7.471 1.00 98.56 94 ARG A CA 1
ATOM 750 C C . ARG A 1 94 ? 0.782 -6.212 -7.877 1.00 98.56 94 ARG A C 1
ATOM 752 O O . ARG A 1 94 ? 1.196 -6.477 -9.001 1.00 98.56 94 ARG A O 1
ATOM 759 N N . LEU A 1 95 ? 1.529 -5.590 -6.969 1.00 98.50 95 LEU A N 1
ATOM 760 C CA . LEU A 1 95 ? 2.899 -5.147 -7.231 1.00 98.50 95 LEU A CA 1
ATOM 761 C C . LEU A 1 95 ? 3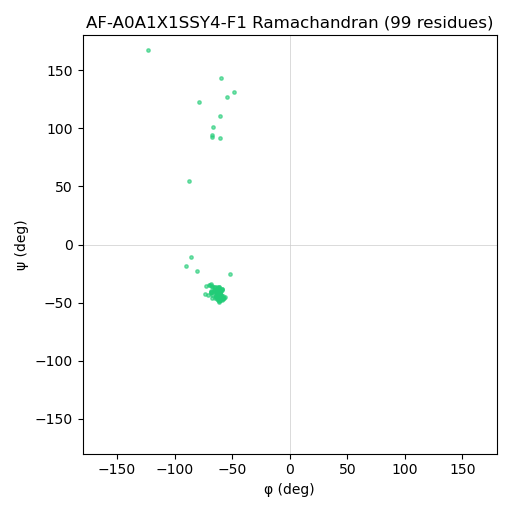.852 -6.323 -7.471 1.00 98.50 95 LEU A C 1
ATOM 763 O O . LEU A 1 95 ? 4.658 -6.264 -8.397 1.00 98.50 95 LEU A O 1
ATOM 767 N N . ARG A 1 96 ? 3.713 -7.422 -6.718 1.00 98.12 96 ARG A N 1
ATOM 768 C CA . ARG A 1 96 ? 4.458 -8.663 -6.989 1.00 98.12 96 ARG A CA 1
ATOM 769 C C . ARG A 1 96 ? 4.153 -9.235 -8.367 1.00 98.12 96 ARG A C 1
ATOM 771 O O . ARG A 1 96 ? 5.075 -9.532 -9.116 1.00 98.12 96 ARG A O 1
ATOM 778 N N . GLN A 1 97 ? 2.874 -9.310 -8.736 1.00 98.06 97 GLN A N 1
ATOM 779 C CA . GLN A 1 97 ? 2.470 -9.782 -10.065 1.00 98.06 97 GLN A CA 1
ATOM 780 C C . GLN A 1 97 ? 3.076 -8.928 -11.187 1.00 98.06 97 GLN A C 1
ATOM 782 O O . GLN A 1 97 ? 3.501 -9.472 -12.201 1.00 98.06 97 GLN A O 1
ATOM 787 N N . MET A 1 98 ? 3.161 -7.607 -11.001 1.00 97.25 98 MET A N 1
ATOM 788 C CA . MET A 1 98 ? 3.811 -6.717 -11.968 1.00 97.25 98 MET A CA 1
ATOM 789 C C . MET A 1 98 ? 5.333 -6.903 -12.035 1.00 97.25 98 MET A C 1
ATOM 791 O O . MET A 1 98 ? 5.903 -6.762 -13.112 1.00 97.25 98 MET A O 1
ATOM 795 N N . ALA A 1 99 ? 5.988 -7.208 -10.912 1.00 96.06 99 ALA A N 1
ATOM 796 C CA . ALA A 1 99 ? 7.431 -7.445 -10.877 1.00 96.06 99 ALA A CA 1
ATOM 797 C C . ALA A 1 99 ? 7.824 -8.786 -11.518 1.00 96.06 99 ALA A C 1
ATOM 799 O O . ALA A 1 99 ? 8.888 -8.907 -12.142 1.00 96.06 99 ALA A O 1
ATOM 800 N N . ASP A 1 100 ? 6.975 -9.797 -11.347 1.00 92.38 100 ASP A N 1
ATOM 801 C CA . ASP A 1 100 ? 7.239 -11.168 -11.781 1.00 92.38 100 ASP A CA 1
ATOM 802 C C . ASP A 1 100 ? 6.758 -11.457 -13.214 1.00 92.38 100 ASP A C 1
ATOM 804 O O . ASP A 1 100 ? 7.270 -12.389 -13.836 1.00 92.38 100 ASP A O 1
ATOM 808 N N . GLY A 1 101 ? 5.852 -10.633 -13.759 1.00 81.94 101 GLY A N 1
ATOM 809 C CA . GLY A 1 101 ? 5.498 -10.598 -15.189 1.00 81.94 101 GLY A CA 1
ATOM 810 C C . GLY A 1 101 ? 6.589 -9.988 -16.062 1.00 81.94 101 GLY A C 1
ATOM 811 O O . GLY A 1 101 ? 6.822 -10.504 -17.173 1.00 81.94 101 GLY A O 1
#

Radius of gyration: 28.46 Å; Cα contacts (8 Å, |Δi|>4): 72; chains: 1; bounding box: 56×42×78 Å

Secondary structure (DSSP, 8-state):
----------HHHHHHHHHHHHHHHHHHHHHHHHHHHHHHHHHHHHHHHHHHHHHHHHHHHHHHHHHSS-HHHHHHHHHHHHHHHHHHHHHHHHHHHHHH-

Mean predicted aligned error: 7.96 Å